Protein AF-A0A7G2LSA1-F1 (afdb_monomer)

Solvent-accessible surface area (backbone atoms only — not comparable to full-atom values): 4454 Å² total; per-residue (Å²): 114,73,67,57,56,67,60,54,56,64,68,66,66,71,58,84,80,63,68,55,86,93,47,61,91,51,71,67,45,82,46,77,55,98,90,43,39,25,40,36,30,74,58,89,98,44,73,49,77,44,76,75,57,95,68,84,77,82,73,96,65,87,86,80,130

Radius of gyration: 16.79 Å; Cα contacts (8 Å, |Δi|>4): 55; chains: 1; bounding box: 30×40×43 Å

Foldseek 3Di:
DVVVVVVVVVVVVVCPQPDDPVQVPFAFDWDADPNWIWTWGDDPPDIDTDTDDDDDDDDPDDPDD

Structure (mmCIF, N/CA/C/O backbone):
data_AF-A0A7G2LSA1-F1
#
_entry.id   AF-A0A7G2LSA1-F1
#
loop_
_atom_site.group_PDB
_atom_site.id
_atom_site.type_symbol
_atom_site.label_atom_id
_atom_site.label_alt_id
_atom_site.label_comp_id
_atom_site.label_asym_id
_atom_site.label_entity_id
_atom_site.label_seq_id
_atom_site.pdbx_PDB_ins_code
_atom_site.Cartn_x
_atom_site.Cartn_y
_atom_site.Cartn_z
_atom_site.occupancy
_atom_site.B_iso_or_equiv
_atom_site.auth_seq_id
_atom_site.auth_comp_id
_atom_site.auth_asym_id
_atom_site.auth_atom_id
_atom_site.pdbx_PDB_model_num
ATOM 1 N N . MET A 1 1 ? 13.004 -20.751 26.779 1.00 58.84 1 MET A N 1
ATOM 2 C CA . MET A 1 1 ? 13.437 -19.339 26.622 1.00 58.84 1 MET A CA 1
ATOM 3 C C . MET A 1 1 ? 13.864 -18.993 25.196 1.00 58.84 1 MET A C 1
ATOM 5 O O . MET A 1 1 ? 13.238 -18.126 24.613 1.00 58.84 1 MET A O 1
ATOM 9 N N . ARG A 1 2 ? 14.835 -19.687 24.584 1.00 65.00 2 ARG A N 1
ATOM 10 C CA . ARG A 1 2 ? 15.277 -19.420 23.193 1.00 65.00 2 ARG A CA 1
ATOM 11 C C . ARG A 1 2 ? 14.157 -19.514 22.144 1.00 65.00 2 ARG A C 1
ATOM 13 O O . ARG A 1 2 ? 14.051 -18.655 21.284 1.00 65.00 2 ARG A O 1
ATOM 20 N N . PHE A 1 3 ? 13.291 -20.521 22.262 1.00 65.56 3 PHE A N 1
ATOM 21 C CA . PHE A 1 3 ? 12.190 -20.771 21.321 1.00 65.56 3 PHE A CA 1
ATOM 22 C C . PHE A 1 3 ? 11.127 -19.657 21.309 1.00 65.56 3 PHE A C 1
ATOM 24 O O . PHE A 1 3 ? 10.593 -19.326 20.258 1.00 65.56 3 PHE A O 1
ATOM 31 N N . PHE A 1 4 ? 10.880 -19.021 22.462 1.00 67.50 4 PHE A N 1
ATOM 32 C CA . PHE A 1 4 ? 9.986 -17.860 22.550 1.00 67.50 4 PHE A CA 1
ATOM 33 C C . PHE A 1 4 ? 10.518 -16.680 21.729 1.00 67.50 4 PHE A C 1
ATOM 35 O O . PHE A 1 4 ? 9.745 -16.016 21.05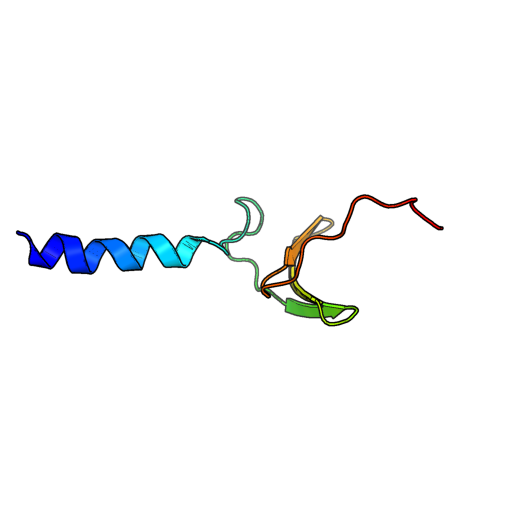4 1.00 67.50 4 PHE A O 1
ATOM 42 N N . LEU A 1 5 ? 11.838 -16.473 21.722 1.00 68.44 5 LEU A N 1
ATOM 43 C CA . LEU A 1 5 ? 12.485 -15.386 20.984 1.00 68.44 5 LEU A CA 1
ATOM 44 C C . LEU A 1 5 ? 12.392 -15.590 19.460 1.00 68.44 5 LEU A C 1
ATOM 46 O O . LEU A 1 5 ? 12.178 -14.633 18.718 1.00 68.44 5 LEU A O 1
ATOM 50 N N . PHE A 1 6 ? 12.459 -16.845 19.002 1.00 72.69 6 PHE A N 1
ATOM 51 C CA . PHE A 1 6 ? 12.250 -17.199 17.592 1.00 72.69 6 PHE A CA 1
ATOM 52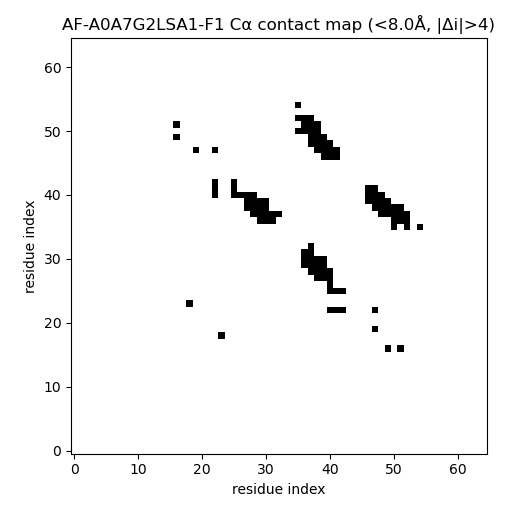 C C . PHE A 1 6 ? 10.799 -16.995 17.123 1.00 72.69 6 PHE A C 1
ATOM 54 O O . PHE A 1 6 ? 10.586 -16.693 15.953 1.00 72.69 6 PHE A O 1
ATOM 61 N N . ILE A 1 7 ? 9.811 -17.110 18.018 1.00 75.31 7 ILE A N 1
ATOM 62 C CA . ILE A 1 7 ? 8.387 -16.891 17.702 1.00 75.31 7 ILE A CA 1
ATOM 63 C C . ILE A 1 7 ? 8.007 -15.407 17.746 1.00 75.31 7 ILE A C 1
ATOM 65 O O . ILE A 1 7 ? 7.196 -14.960 16.938 1.00 75.31 7 ILE A O 1
ATOM 69 N N . THR A 1 8 ? 8.578 -14.617 18.659 1.00 73.31 8 THR A N 1
ATOM 70 C CA . THR A 1 8 ? 8.219 -13.194 18.779 1.00 73.31 8 THR A CA 1
ATOM 71 C C . THR A 1 8 ? 8.779 -12.352 17.640 1.00 73.31 8 THR A C 1
ATOM 73 O O . THR A 1 8 ? 8.141 -11.390 17.233 1.00 73.31 8 THR A O 1
ATOM 76 N N . MET A 1 9 ? 9.948 -12.705 17.102 1.00 75.44 9 MET A N 1
ATOM 77 C CA . MET A 1 9 ? 10.620 -11.950 16.041 1.00 75.44 9 MET A CA 1
ATOM 78 C C . MET A 1 9 ? 9.774 -11.751 14.760 1.00 75.44 9 MET A C 1
ATOM 80 O O . MET A 1 9 ? 9.617 -10.598 14.364 1.00 75.44 9 MET A O 1
ATOM 84 N N . PRO A 1 10 ? 9.165 -12.781 14.133 1.00 73.19 10 PRO A N 1
ATOM 85 C CA . PRO A 1 10 ? 8.384 -12.606 12.900 1.00 7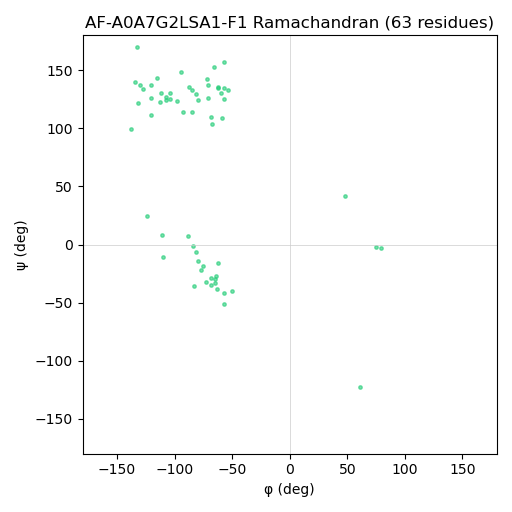3.19 10 PRO A CA 1
ATOM 86 C C . PRO A 1 10 ? 7.126 -11.738 13.062 1.00 73.19 10 PRO A C 1
ATOM 88 O O . PRO A 1 10 ? 6.723 -11.079 12.107 1.00 73.19 10 PRO A O 1
ATOM 91 N N . ILE A 1 11 ? 6.533 -11.674 14.259 1.0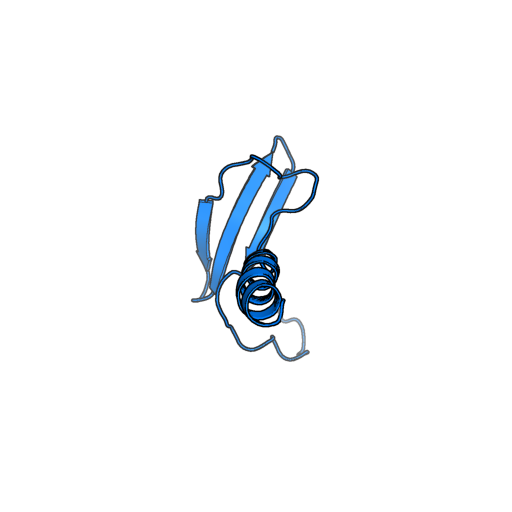0 72.44 11 ILE A N 1
ATOM 92 C CA . ILE A 1 11 ? 5.323 -10.873 14.528 1.00 72.44 11 ILE A CA 1
ATOM 93 C C . ILE A 1 11 ? 5.601 -9.369 14.376 1.00 72.44 11 ILE A C 1
ATOM 95 O O . ILE A 1 11 ? 4.726 -8.610 13.972 1.00 72.44 11 ILE A O 1
ATOM 99 N N . TRP A 1 12 ? 6.831 -8.927 14.645 1.00 67.44 12 TRP A N 1
ATOM 100 C CA . TRP A 1 12 ? 7.206 -7.519 14.488 1.00 67.44 12 TRP A CA 1
ATOM 101 C C . TRP A 1 12 ? 7.437 -7.112 13.025 1.00 67.44 12 TRP A C 1
ATOM 103 O O . TRP A 1 12 ? 7.317 -5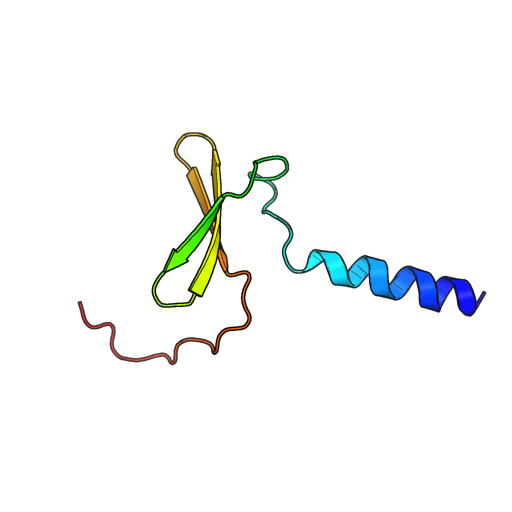.933 12.699 1.00 67.44 12 TRP A O 1
ATOM 113 N N . LEU A 1 13 ? 7.716 -8.064 12.127 1.00 69.44 13 LEU A N 1
ATOM 114 C CA . LEU A 1 13 ? 8.001 -7.785 10.713 1.00 69.44 13 LEU A CA 1
ATOM 115 C C . LEU A 1 13 ? 6.744 -7.531 9.865 1.00 69.44 13 LEU A C 1
ATOM 117 O O . LEU A 1 13 ? 6.853 -7.003 8.762 1.00 69.44 13 LEU A O 1
ATOM 121 N N . THR A 1 14 ? 5.544 -7.852 10.357 1.00 66.38 14 THR A N 1
ATOM 122 C CA . THR A 1 14 ? 4.300 -7.646 9.590 1.00 66.38 14 THR A CA 1
ATOM 123 C C . THR A 1 14 ? 3.783 -6.206 9.644 1.00 66.38 14 THR A C 1
ATOM 125 O O . THR A 1 14 ? 2.828 -5.870 8.949 1.00 66.38 14 THR A O 1
ATOM 128 N N . ALA A 1 15 ? 4.391 -5.335 10.456 1.00 67.25 15 ALA A N 1
ATOM 129 C CA . ALA A 1 15 ? 3.936 -3.956 10.649 1.00 67.25 15 ALA A CA 1
ATOM 130 C C . ALA A 1 15 ? 4.447 -2.960 9.588 1.00 67.25 15 ALA A C 1
ATOM 132 O O . ALA A 1 15 ? 4.079 -1.788 9.640 1.00 67.25 15 ALA A O 1
ATOM 133 N N . CYS A 1 16 ? 5.264 -3.392 8.621 1.00 77.50 16 CYS A N 1
ATOM 134 C CA . CYS A 1 16 ? 5.887 -2.495 7.637 1.00 77.50 16 CYS A CA 1
ATOM 135 C C . CYS A 1 16 ? 4.900 -1.744 6.723 1.00 77.50 16 CYS A C 1
ATOM 137 O O . CYS A 1 16 ? 5.293 -0.752 6.116 1.00 77.50 16 CYS A O 1
ATOM 139 N N . ASN A 1 17 ? 3.633 -2.170 6.657 1.00 82.62 17 ASN A N 1
ATOM 140 C CA . ASN A 1 17 ? 2.621 -1.614 5.752 1.00 82.62 17 ASN A CA 1
ATOM 141 C C . ASN A 1 17 ? 1.373 -1.120 6.519 1.00 82.62 17 ASN A C 1
ATOM 143 O O . ASN A 1 17 ? 0.261 -1.131 5.990 1.00 82.62 17 ASN A O 1
ATOM 147 N N . ALA A 1 18 ? 1.518 -0.784 7.806 1.00 87.50 18 ALA A N 1
ATOM 148 C CA . ALA A 1 18 ? 0.396 -0.364 8.644 1.00 87.50 18 ALA A CA 1
ATOM 149 C C . ALA A 1 18 ? -0.103 1.050 8.272 1.00 87.50 18 ALA A C 1
ATOM 151 O O . ALA A 1 18 ? 0.716 1.928 8.003 1.00 87.50 18 ALA A O 1
ATOM 152 N N . PRO A 1 19 ? -1.425 1.310 8.308 1.00 90.31 19 PRO A N 1
ATOM 153 C CA . PRO A 1 19 ? -1.971 2.633 8.012 1.00 90.31 19 PRO A CA 1
ATOM 154 C C . PRO A 1 19 ? -1.556 3.675 9.052 1.00 90.31 19 PRO A C 1
ATOM 156 O O . PRO A 1 19 ? -1.379 3.363 10.238 1.00 90.31 19 PRO A O 1
ATOM 159 N N . SER A 1 20 ? -1.494 4.937 8.627 1.00 90.44 20 SER A N 1
ATOM 160 C CA . SER A 1 20 ? -1.278 6.065 9.533 1.00 90.44 20 SER A CA 1
ATOM 161 C C . SER A 1 20 ? -2.348 6.129 10.625 1.00 90.44 20 SER A C 1
ATOM 163 O O . SER A 1 20 ? -3.474 5.647 10.471 1.00 90.44 20 SER A O 1
ATOM 165 N N . ARG A 1 21 ? -2.020 6.778 11.752 1.00 91.94 21 ARG A N 1
ATOM 166 C CA . ARG A 1 21 ? -2.906 6.876 12.926 1.00 91.94 21 ARG A CA 1
ATOM 167 C C . ARG A 1 21 ? -4.329 7.333 12.572 1.00 91.94 21 ARG A C 1
ATOM 169 O O . ARG A 1 21 ? -5.264 6.787 13.152 1.00 91.94 21 ARG A O 1
ATOM 176 N N . ASP A 1 22 ? -4.479 8.283 11.650 1.00 93.00 22 ASP A N 1
ATOM 177 C CA . ASP A 1 22 ? -5.773 8.839 11.227 1.00 93.00 22 ASP A CA 1
ATOM 178 C C . ASP A 1 22 ? -6.607 7.928 10.316 1.00 93.00 22 ASP A C 1
ATOM 180 O O . ASP 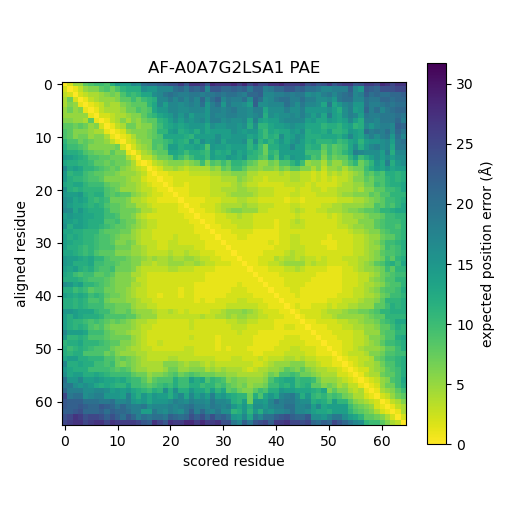A 1 22 ? -7.818 8.132 10.211 1.00 93.00 22 ASP A O 1
ATOM 184 N N . PHE A 1 23 ? -5.982 6.929 9.689 1.00 94.25 23 PHE A N 1
ATOM 185 C CA . PHE A 1 23 ? -6.603 5.994 8.746 1.00 94.25 23 PHE A CA 1
ATOM 186 C C . PHE A 1 23 ? -6.699 4.567 9.310 1.00 94.25 23 PHE A C 1
ATOM 188 O O . PHE A 1 23 ? -7.093 3.634 8.609 1.00 94.25 23 PHE A O 1
ATOM 195 N N . ARG A 1 24 ? -6.376 4.369 10.597 1.00 91.06 24 ARG A N 1
ATOM 196 C CA . ARG A 1 24 ? -6.580 3.082 11.275 1.00 91.06 24 ARG A CA 1
ATOM 197 C C . ARG A 1 24 ? -8.056 2.682 11.250 1.00 91.06 24 ARG A C 1
ATOM 199 O O . ARG A 1 24 ? -8.923 3.472 11.605 1.00 91.06 24 ARG A O 1
ATOM 206 N N . GLY A 1 25 ? -8.320 1.440 10.845 1.00 91.62 25 GLY A N 1
ATOM 207 C CA . GLY A 1 25 ? -9.675 0.896 10.708 1.00 91.62 25 GLY A CA 1
ATOM 208 C C . GLY A 1 25 ? -10.404 1.313 9.427 1.00 91.62 25 GLY A C 1
ATOM 209 O O . GLY A 1 25 ? -11.504 0.828 9.183 1.00 91.62 25 GLY A O 1
ATOM 210 N N . VAL A 1 26 ? -9.803 2.166 8.590 1.00 95.31 26 VAL A N 1
ATOM 211 C CA . VAL A 1 26 ? -10.345 2.499 7.268 1.00 95.31 26 VAL A CA 1
ATOM 212 C C . VAL A 1 26 ? -9.958 1.397 6.284 1.00 95.31 26 VAL A C 1
ATOM 214 O O . VAL A 1 26 ? -8.789 1.010 6.201 1.00 95.31 26 VAL A O 1
ATOM 217 N N . ALA A 1 27 ? -10.944 0.889 5.542 1.00 93.75 27 ALA A N 1
ATOM 218 C CA . ALA A 1 27 ? -10.716 -0.123 4.520 1.00 93.75 27 ALA A CA 1
ATOM 219 C C . ALA A 1 27 ? -9.804 0.424 3.412 1.00 93.75 27 ALA A C 1
ATOM 221 O O . ALA A 1 27 ? -9.977 1.552 2.949 1.00 93.75 27 ALA A O 1
ATOM 222 N N . ALA A 1 28 ? -8.826 -0.382 3.002 1.00 94.69 28 ALA A N 1
ATOM 223 C CA . ALA A 1 28 ? -7.942 -0.047 1.897 1.00 94.69 28 ALA A CA 1
ATOM 224 C C . ALA A 1 28 ? -8.578 -0.451 0.567 1.00 94.69 28 ALA A C 1
ATOM 226 O O . ALA A 1 28 ? -9.049 -1.579 0.418 1.00 94.69 28 ALA A O 1
ATOM 227 N N . GLN A 1 29 ? -8.544 0.455 -0.404 1.00 95.94 29 GLN A N 1
ATOM 228 C CA . GLN A 1 29 ? -8.801 0.155 -1.802 1.00 95.94 29 GLN A CA 1
ATOM 229 C C . GLN A 1 29 ? -7.466 -0.011 -2.519 1.00 95.94 29 GLN A C 1
ATOM 231 O O . GLN A 1 29 ? -6.643 0.903 -2.520 1.00 95.94 29 GLN A O 1
ATOM 236 N N . GLN A 1 30 ? -7.262 -1.162 -3.152 1.00 95.75 30 GLN A N 1
ATOM 237 C CA . GLN A 1 30 ? -6.073 -1.382 -3.958 1.00 95.75 30 GLN A CA 1
ATOM 238 C C . GLN A 1 30 ? -6.245 -0.724 -5.331 1.00 95.75 30 GLN A C 1
ATOM 240 O O . GLN A 1 30 ? -7.212 -0.999 -6.043 1.00 95.75 30 GLN A O 1
ATOM 245 N N . VAL A 1 31 ? -5.309 0.148 -5.696 1.00 96.62 31 VAL A N 1
ATOM 246 C CA . VAL A 1 31 ? -5.298 0.872 -6.972 1.00 96.62 31 VAL A CA 1
ATOM 247 C C . VAL A 1 31 ? -3.946 0.673 -7.643 1.00 96.62 31 VAL A C 1
ATOM 249 O O . VAL A 1 31 ? -2.902 0.804 -7.003 1.00 96.62 31 VAL A O 1
ATOM 252 N N . THR A 1 32 ? -3.952 0.365 -8.939 1.00 96.31 32 THR A N 1
ATOM 253 C CA . THR A 1 32 ? -2.731 0.224 -9.740 1.00 96.31 32 THR A CA 1
ATOM 254 C C . THR A 1 32 ? -2.581 1.408 -10.688 1.00 96.31 32 THR A C 1
ATOM 256 O O . THR A 1 32 ? -3.493 1.697 -11.456 1.00 96.31 32 THR A O 1
ATOM 259 N N . VAL A 1 33 ? -1.427 2.074 -10.648 1.00 93.94 33 VAL A N 1
ATOM 260 C CA . VAL A 1 33 ? -1.069 3.202 -11.526 1.00 93.94 33 VAL A CA 1
ATOM 261 C C . VAL A 1 33 ? 0.327 2.947 -12.074 1.00 93.94 33 VAL A C 1
ATOM 263 O O . VAL A 1 33 ? 1.255 2.761 -11.290 1.00 93.94 33 VAL A O 1
ATOM 266 N N . ASP A 1 34 ? 0.479 2.884 -13.398 1.00 91.56 34 ASP A N 1
ATOM 267 C CA . ASP A 1 34 ? 1.768 2.650 -14.073 1.00 91.56 34 ASP A CA 1
ATOM 268 C C . ASP A 1 34 ? 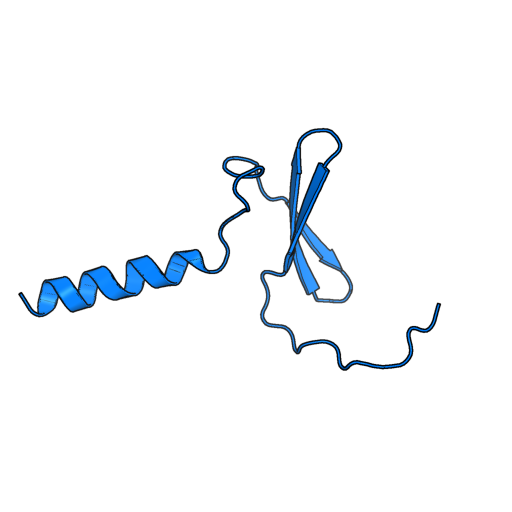2.574 1.473 -13.479 1.00 91.56 34 ASP A C 1
ATOM 270 O O . ASP A 1 34 ? 3.779 1.556 -13.237 1.00 91.56 34 ASP A O 1
ATOM 274 N N . GLY A 1 35 ? 1.886 0.368 -13.161 1.00 90.31 35 GLY A N 1
ATOM 275 C CA . GLY A 1 35 ? 2.483 -0.833 -12.557 1.00 90.31 35 GLY A CA 1
ATOM 276 C C . GLY A 1 35 ? 2.832 -0.719 -11.065 1.00 90.31 35 GLY A C 1
ATOM 277 O O . GLY A 1 35 ? 3.263 -1.699 -10.457 1.00 90.31 35 GLY A O 1
ATOM 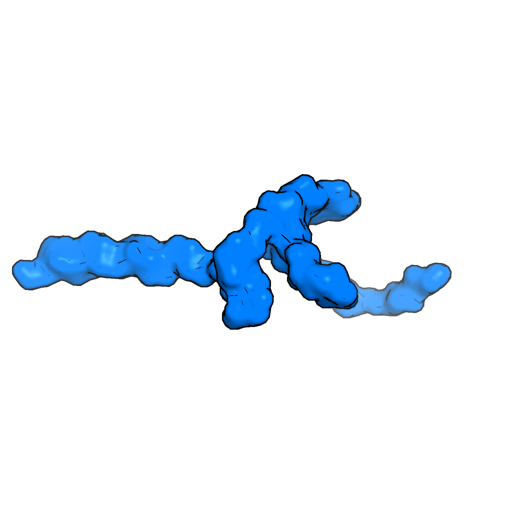278 N N . SER A 1 36 ? 2.621 0.441 -10.443 1.00 93.31 36 SER A N 1
ATOM 279 C CA . SER A 1 36 ? 2.727 0.632 -8.994 1.00 93.31 36 SER A CA 1
ATOM 280 C C . SER A 1 36 ? 1.400 0.309 -8.314 1.00 93.31 36 SER A C 1
ATOM 282 O O . SER A 1 36 ? 0.346 0.727 -8.785 1.00 93.31 36 SER A O 1
ATOM 284 N N . VAL A 1 37 ? 1.444 -0.422 -7.199 1.00 95.50 37 VAL A N 1
ATOM 285 C CA . VAL A 1 37 ? 0.258 -0.854 -6.447 1.00 95.50 37 VAL A CA 1
ATOM 286 C C . VAL A 1 37 ? 0.169 -0.050 -5.159 1.00 95.50 37 VAL A C 1
ATOM 288 O O . VAL A 1 37 ? 1.113 -0.039 -4.365 1.00 95.50 37 VAL A O 1
ATOM 291 N N . PHE A 1 38 ? -0.967 0.606 -4.948 1.00 95.25 38 PHE A N 1
ATOM 292 C CA . PHE A 1 38 ? -1.227 1.454 -3.795 1.00 95.25 38 PHE A CA 1
ATOM 293 C C . PHE A 1 38 ? -2.421 0.949 -3.000 1.00 95.25 38 PHE A C 1
ATOM 295 O O . PHE A 1 38 ? -3.463 0.645 -3.573 1.00 95.25 38 PHE A O 1
ATOM 302 N N . ASP A 1 39 ? -2.286 0.955 -1.681 1.00 95.88 39 ASP A N 1
ATOM 303 C CA . ASP A 1 39 ? -3.420 0.957 -0.771 1.00 95.88 39 ASP A CA 1
ATOM 304 C C . ASP A 1 39 ? -3.878 2.403 -0.570 1.00 95.88 39 ASP A C 1
ATOM 306 O O . ASP A 1 39 ? -3.155 3.218 0.015 1.00 95.88 39 ASP A O 1
ATOM 310 N N . VAL A 1 40 ? -5.085 2.711 -1.036 1.00 96.31 40 VAL A N 1
ATOM 311 C CA . VAL A 1 40 ? -5.725 4.016 -0.880 1.00 96.31 40 VAL A CA 1
ATOM 312 C C . VAL A 1 40 ? -6.801 3.930 0.198 1.00 96.31 40 VAL A C 1
ATOM 314 O O . VAL A 1 40 ? -7.692 3.086 0.134 1.00 96.31 40 VAL A O 1
ATOM 317 N N . ARG A 1 41 ? -6.730 4.800 1.206 1.00 96.88 41 ARG A N 1
ATOM 318 C CA . ARG A 1 41 ? -7.707 4.895 2.302 1.00 96.88 41 ARG A CA 1
ATOM 319 C C . ARG A 1 41 ? -8.303 6.291 2.301 1.00 96.88 41 ARG A C 1
ATOM 321 O O . ARG A 1 41 ? -7.559 7.264 2.357 1.00 96.88 41 ARG A O 1
ATOM 328 N N . ILE A 1 42 ? -9.628 6.397 2.255 1.00 96.12 42 ILE A N 1
ATOM 329 C CA . ILE A 1 42 ? -10.341 7.681 2.196 1.00 96.12 42 ILE A CA 1
ATOM 330 C C . ILE A 1 42 ? -11.104 7.892 3.503 1.00 96.12 42 ILE A C 1
ATOM 332 O O . ILE A 1 42 ? -11.831 7.011 3.960 1.00 96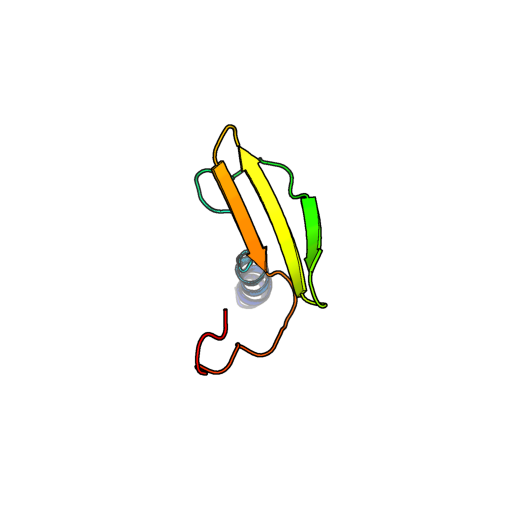.12 42 ILE A O 1
ATOM 336 N N . ARG A 1 43 ? -10.950 9.072 4.107 1.00 94.69 43 ARG A N 1
ATOM 337 C CA . ARG A 1 43 ? -11.667 9.487 5.316 1.00 94.69 43 ARG A CA 1
ATOM 338 C C . ARG A 1 43 ? -12.118 10.940 5.174 1.00 94.69 43 ARG A C 1
ATOM 340 O O . ARG A 1 43 ? -11.341 11.864 5.411 1.00 94.69 43 ARG A O 1
ATOM 347 N N . GLY A 1 44 ? -13.387 11.135 4.814 1.00 93.62 44 GLY A N 1
ATOM 348 C CA . GLY A 1 44 ? -13.930 12.464 4.522 1.00 93.62 44 GLY A CA 1
ATOM 349 C C . GLY A 1 44 ? -13.183 13.105 3.352 1.00 93.62 44 GLY A C 1
ATOM 350 O O . GLY A 1 44 ? -13.080 12.505 2.289 1.00 93.62 44 GLY A O 1
ATOM 351 N N . GLU A 1 45 ? -12.612 14.286 3.574 1.00 95.25 45 GLU A N 1
ATOM 352 C CA . GLU A 1 45 ? -11.860 15.044 2.561 1.00 95.25 45 GLU A CA 1
ATOM 353 C C . GLU A 1 45 ? -10.365 14.685 2.490 1.00 95.25 45 GLU A C 1
ATOM 355 O O . GLU A 1 45 ? -9.589 15.352 1.807 1.00 95.25 45 GLU A O 1
ATOM 360 N N . ARG A 1 46 ? -9.919 13.654 3.220 1.00 95.44 46 ARG A N 1
ATOM 361 C CA . ARG A 1 46 ? -8.514 13.227 3.246 1.00 95.44 46 ARG A CA 1
ATOM 362 C C . ARG A 1 46 ? -8.358 11.833 2.662 1.00 95.44 46 ARG A C 1
ATOM 364 O O . ARG A 1 46 ? -9.179 10.952 2.917 1.00 95.44 46 ARG A O 1
ATOM 371 N N . ALA A 1 47 ? -7.253 11.622 1.955 1.00 95.75 47 ALA A N 1
ATOM 372 C CA . ALA A 1 47 ? -6.855 10.318 1.450 1.00 95.75 47 ALA A CA 1
ATOM 373 C C . ALA A 1 47 ? -5.392 10.019 1.805 1.00 95.75 47 ALA A C 1
ATOM 375 O O . ALA A 1 47 ? -4.528 10.888 1.691 1.00 95.75 47 ALA A O 1
ATOM 376 N N . GLU A 1 48 ? -5.123 8.788 2.230 1.00 95.69 48 GLU A N 1
ATOM 377 C CA . GLU A 1 48 ? -3.779 8.222 2.355 1.00 95.69 48 GLU A CA 1
ATOM 378 C C . GLU A 1 48 ? -3.550 7.270 1.183 1.00 95.69 48 GLU A C 1
ATOM 380 O O . GLU A 1 48 ? -4.382 6.400 0.934 1.00 95.69 48 GLU A O 1
ATOM 385 N N . ALA A 1 49 ? -2.423 7.421 0.486 1.00 95.69 49 ALA A N 1
ATOM 386 C CA . ALA A 1 49 ? -1.986 6.513 -0.568 1.00 95.69 49 ALA A CA 1
ATOM 387 C C . ALA A 1 49 ? -0.617 5.931 -0.198 1.00 95.69 49 ALA A C 1
ATOM 389 O O . ALA A 1 49 ? 0.388 6.643 -0.173 1.00 95.69 49 ALA A O 1
ATOM 390 N N . MET A 1 50 ? -0.578 4.631 0.092 1.00 93.06 50 MET A N 1
ATOM 391 C CA . MET A 1 50 ? 0.640 3.913 0.467 1.00 93.06 50 MET A CA 1
ATOM 392 C C . MET A 1 50 ? 1.008 2.913 -0.625 1.00 93.06 50 MET A C 1
ATOM 394 O O . MET A 1 50 ? 0.213 2.033 -0.938 1.00 93.06 50 MET A O 1
ATOM 398 N N . ARG A 1 51 ? 2.215 3.011 -1.197 1.00 92.69 51 ARG A N 1
ATOM 399 C CA . ARG A 1 51 ? 2.704 2.003 -2.152 1.00 92.69 51 ARG A CA 1
ATOM 400 C C . ARG A 1 51 ? 3.023 0.707 -1.408 1.00 92.69 51 ARG A C 1
ATOM 402 O O . ARG A 1 51 ? 3.816 0.731 -0.471 1.00 92.69 51 ARG A O 1
ATOM 409 N N . VAL A 1 52 ? 2.441 -0.406 -1.849 1.00 92.94 52 VAL A N 1
ATOM 410 C CA . VAL A 1 52 ? 2.564 -1.721 -1.191 1.00 92.94 52 VAL A CA 1
ATOM 411 C C . VAL A 1 52 ? 3.402 -2.731 -1.975 1.00 92.94 52 VAL A C 1
ATOM 413 O O . VAL A 1 52 ? 3.760 -3.773 -1.431 1.00 92.94 52 VAL A O 1
ATOM 416 N N . ASN A 1 53 ? 3.759 -2.443 -3.231 1.00 91.19 53 ASN A N 1
ATOM 417 C CA . ASN A 1 53 ? 4.665 -3.288 -4.007 1.00 91.19 53 ASN A CA 1
ATOM 418 C C . ASN A 1 53 ? 6.127 -2.821 -3.921 1.00 91.19 53 ASN A C 1
ATOM 420 O O . ASN A 1 53 ? 6.433 -1.627 -3.826 1.00 91.19 53 ASN A O 1
ATOM 424 N N . ALA A 1 54 ? 7.045 -3.788 -4.005 1.00 88.69 54 ALA A N 1
ATOM 425 C CA . ALA A 1 54 ? 8.465 -3.514 -4.160 1.00 88.69 54 ALA A CA 1
ATOM 426 C C . ALA A 1 54 ? 8.706 -2.913 -5.550 1.00 88.69 54 ALA A C 1
ATOM 428 O O . ALA A 1 54 ? 8.578 -3.595 -6.562 1.00 88.69 54 ALA A O 1
ATOM 429 N N . GLN A 1 55 ? 9.045 -1.628 -5.582 1.00 85.94 55 GLN A N 1
ATOM 430 C CA . GLN A 1 55 ? 9.357 -0.898 -6.803 1.00 85.94 55 GLN A CA 1
ATOM 431 C C . GLN A 1 55 ? 10.618 -0.073 -6.574 1.00 85.94 55 GLN A C 1
ATOM 433 O O . GLN A 1 55 ? 10.796 0.518 -5.504 1.00 85.94 55 GLN A O 1
ATOM 438 N N . TYR A 1 56 ? 11.486 -0.037 -7.585 1.00 82.94 56 TYR A N 1
ATOM 439 C CA . TYR A 1 56 ? 12.693 0.778 -7.551 1.00 82.94 56 TYR A CA 1
ATOM 440 C C . TYR A 1 56 ? 12.334 2.252 -7.319 1.00 82.94 56 TYR A C 1
ATOM 442 O O . TYR A 1 56 ? 11.400 2.776 -7.931 1.00 82.94 56 TYR A O 1
ATOM 450 N N . ALA A 1 57 ? 13.063 2.913 -6.418 1.00 79.50 57 ALA A N 1
ATOM 451 C CA . ALA A 1 57 ? 12.812 4.311 -6.101 1.00 79.50 57 ALA A CA 1
ATOM 452 C C . ALA A 1 57 ? 13.024 5.187 -7.352 1.00 79.50 57 ALA A C 1
ATOM 454 O O . ALA A 1 57 ? 14.034 5.013 -8.043 1.00 79.50 57 ALA A O 1
ATOM 455 N N . PRO A 1 58 ? 12.113 6.131 -7.653 1.00 76.75 58 PRO A N 1
ATOM 456 C CA . PRO A 1 58 ? 12.325 7.080 -8.735 1.00 76.75 58 PRO A CA 1
ATOM 457 C C . PRO A 1 58 ? 13.666 7.790 -8.553 1.00 76.75 58 PRO A C 1
ATOM 459 O O . PRO A 1 58 ? 13.998 8.247 -7.458 1.00 76.75 58 PRO A O 1
ATOM 462 N N . ARG A 1 59 ? 14.457 7.875 -9.624 1.00 80.06 59 ARG A N 1
ATOM 463 C CA . ARG A 1 59 ? 15.681 8.677 -9.602 1.00 80.06 59 ARG A CA 1
ATOM 464 C C . ARG A 1 59 ? 15.269 10.143 -9.593 1.00 80.06 59 ARG A C 1
ATOM 466 O O . ARG A 1 59 ? 14.375 10.517 -10.350 1.00 80.06 59 ARG A O 1
ATOM 473 N N . PHE A 1 60 ? 15.931 10.965 -8.780 1.00 76.94 60 PHE A N 1
ATOM 474 C CA . PHE A 1 60 ? 15.789 12.414 -8.893 1.00 76.94 60 PHE A CA 1
ATOM 475 C C . PHE A 1 60 ? 16.214 12.822 -10.309 1.00 76.94 60 PHE A C 1
ATOM 477 O O . PHE A 1 60 ? 17.381 12.715 -10.678 1.00 76.94 60 PHE A O 1
ATOM 484 N N . GLY A 1 61 ? 15.238 13.211 -11.119 1.00 76.44 61 GLY A N 1
ATOM 485 C CA . GLY A 1 61 ? 15.407 13.690 -12.482 1.00 76.44 61 GLY A CA 1
ATOM 486 C C . GLY A 1 61 ? 14.600 14.972 -12.672 1.00 76.44 61 GLY A C 1
ATOM 487 O O . GLY A 1 61 ? 13.820 15.337 -11.790 1.00 76.44 61 GLY A O 1
ATOM 488 N N . PRO A 1 62 ? 14.785 15.687 -13.791 1.00 77.81 62 PRO A N 1
ATOM 489 C CA . PRO A 1 62 ? 14.018 16.895 -14.062 1.00 77.81 62 PRO A CA 1
ATOM 490 C C . PRO A 1 62 ? 12.517 16.578 -14.052 1.00 77.81 62 PRO A C 1
ATOM 492 O O . PRO A 1 62 ? 12.069 15.681 -14.768 1.00 77.81 62 PRO A O 1
ATOM 495 N N . ILE A 1 63 ? 11.754 17.312 -13.237 1.00 75.19 63 ILE A N 1
ATOM 496 C CA . ILE A 1 63 ? 10.291 17.234 -13.215 1.00 75.19 63 ILE A CA 1
ATOM 497 C C . ILE A 1 63 ? 9.817 17.800 -14.554 1.00 75.19 63 ILE A C 1
ATOM 499 O O . ILE A 1 63 ? 9.901 19.005 -14.786 1.00 75.19 63 ILE A O 1
ATOM 503 N N . ARG A 1 64 ? 9.407 16.926 -15.472 1.00 67.25 64 ARG A N 1
ATOM 504 C CA . ARG A 1 64 ? 8.786 17.328 -16.735 1.00 67.25 64 ARG A CA 1
ATOM 505 C C . ARG A 1 64 ? 7.278 17.336 -16.514 1.00 67.25 64 ARG A C 1
ATOM 507 O O . ARG A 1 64 ? 6.720 16.289 -16.194 1.00 67.25 64 ARG A O 1
ATOM 514 N N . GLY A 1 65 ? 6.691 18.528 -16.587 1.00 57.94 65 GLY A N 1
ATOM 515 C CA . GLY A 1 65 ? 5.244 18.738 -16.656 1.00 57.94 65 GLY A CA 1
ATOM 516 C C . GLY A 1 65 ? 4.736 18.623 -18.081 1.00 57.94 65 GLY A C 1
ATOM 517 O O . GLY A 1 65 ? 5.564 18.788 -19.008 1.00 57.94 65 GLY A O 1
#

Sequence (65 aa):
MRFFLFITMPIWLTACNAPSRDFRGVAAQQVTVDGSVFDVRIRGERAEAMRVNAQYAPRFGPIRG

Mean predicted aligned error: 8.18 Å

pLDDT: mean 84.67, std 11.48, range [57.94, 96.88]

Nearest PDB structures (foldseek):
  1iw7-assembly1_D  TM=6.201E-01  e=4.543E+00  Thermus thermophilus
  8x70-assembly3_C  TM=5.325E-01  e=5.862E+00  Homo sapiens
  4wqs-assembly2_N  TM=5.936E-01  e=7.563E+00  Thermus thermophilus HB8
  4uoi-assembly1_C  TM=3.796E-01  e=3.753E+00  Hepatitis C virus (isolate H77)

Secondary structure (DSSP, 8-state):
-HHHHHHHHHHHHGGGGPPPGGGTTPPPEEEEETTEEEEEEEETTEEEEEE-S--PPPP------